Protein AF-A0A961B0R5-F1 (afdb_monomer_lite)

Sequence (49 aa):
MSSPLPSDIRNIAIIAHVDHGKTTLVDQLLRQSGAFRENQAIEERAMDS

Radius of gyration: 14.09 Å; chains: 1; bounding box: 35×25×28 Å

Structure (mmCIF, N/CA/C/O backbone):
data_AF-A0A961B0R5-F1
#
_entry.id   AF-A0A961B0R5-F1
#
loop_
_atom_site.group_PDB
_atom_site.id
_atom_site.type_symbol
_atom_site.label_atom_id
_atom_site.label_alt_id
_atom_site.label_comp_id
_atom_site.label_asym_id
_atom_site.label_entity_id
_atom_site.label_seq_id
_atom_site.pdbx_PDB_ins_code
_atom_site.Cartn_x
_atom_site.Cartn_y
_atom_site.Cartn_z
_atom_site.occupancy
_atom_site.B_iso_or_equiv
_atom_site.auth_seq_id
_atom_site.auth_comp_id
_atom_site.auth_asym_id
_atom_site.auth_atom_id
_atom_site.pdbx_PDB_model_num
ATOM 1 N N . MET A 1 1 ? -27.401 -18.940 4.766 1.00 57.00 1 MET A N 1
ATOM 2 C CA . MET A 1 1 ? -27.560 -17.470 4.741 1.00 57.00 1 MET A CA 1
ATOM 3 C C . MET A 1 1 ? -26.246 -16.840 5.168 1.00 57.00 1 MET A C 1
ATOM 5 O O . MET A 1 1 ? -25.808 -17.116 6.275 1.00 57.00 1 MET A O 1
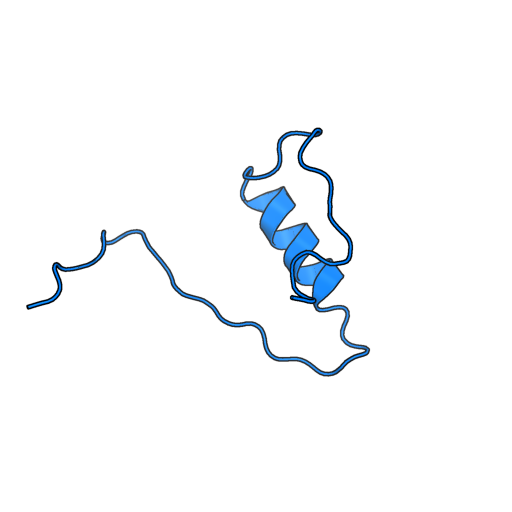ATOM 9 N N . SER A 1 2 ? -25.604 -16.052 4.308 1.00 73.38 2 SER A N 1
ATOM 10 C CA . SER A 1 2 ? -24.451 -15.223 4.676 1.00 73.38 2 SER A CA 1
ATOM 11 C C . SER A 1 2 ? -24.934 -14.019 5.487 1.00 73.38 2 SER A C 1
ATOM 13 O O . SER A 1 2 ? -25.847 -13.318 5.053 1.00 73.38 2 SER A O 1
ATOM 15 N N . SER A 1 3 ? -24.362 -13.800 6.670 1.00 77.81 3 SER A N 1
ATOM 16 C CA . SER A 1 3 ? -24.609 -12.596 7.469 1.00 77.81 3 SER A CA 1
ATOM 17 C C . SER A 1 3 ? -24.259 -11.336 6.664 1.00 77.81 3 SER A C 1
ATOM 19 O O . SER A 1 3 ? -23.284 -11.371 5.906 1.00 77.81 3 SER A O 1
ATOM 21 N N . PRO A 1 4 ? -25.010 -10.229 6.807 1.00 77.06 4 PRO A N 1
ATOM 22 C CA . PRO A 1 4 ? -24.662 -8.979 6.146 1.00 77.06 4 PRO A CA 1
ATOM 23 C C . PRO A 1 4 ? -23.289 -8.504 6.631 1.00 77.06 4 PRO A C 1
ATOM 25 O O . PRO A 1 4 ? -22.989 -8.554 7.825 1.00 77.06 4 PRO A O 1
ATOM 28 N N . LEU A 1 5 ? -22.446 -8.074 5.693 1.00 77.00 5 LEU A N 1
ATOM 29 C CA . LEU A 1 5 ? -21.175 -7.437 6.023 1.00 77.00 5 LEU A CA 1
ATOM 30 C C . LEU A 1 5 ? -21.444 -6.112 6.763 1.00 77.00 5 LEU A C 1
ATOM 32 O O . LEU A 1 5 ? -22.466 -5.472 6.498 1.00 77.00 5 LEU A O 1
ATOM 36 N N . PRO A 1 6 ? -20.547 -5.683 7.670 1.00 83.56 6 PRO A N 1
ATOM 37 C CA . PRO A 1 6 ? -20.605 -4.352 8.267 1.00 83.56 6 PRO A CA 1
ATOM 38 C C . PRO A 1 6 ? -20.771 -3.261 7.198 1.00 83.56 6 PRO A C 1
ATOM 40 O O . PRO A 1 6 ? -20.157 -3.344 6.132 1.00 83.56 6 PRO A O 1
ATOM 43 N N . SER A 1 7 ? -21.574 -2.230 7.492 1.00 83.31 7 SER A N 1
ATOM 44 C CA . SER A 1 7 ? -21.902 -1.127 6.566 1.00 83.31 7 SER A CA 1
ATOM 45 C C . SER A 1 7 ? -20.683 -0.379 6.024 1.00 83.31 7 SER A C 1
ATOM 47 O O . SER A 1 7 ? -20.765 0.266 4.979 1.00 83.31 7 SER A O 1
ATOM 49 N N . ASP A 1 8 ? -19.556 -0.499 6.722 1.00 85.94 8 ASP A N 1
ATOM 50 C CA . ASP A 1 8 ? -18.357 0.297 6.489 1.00 85.94 8 ASP A CA 1
ATOM 51 C C . ASP A 1 8 ? -17.292 -0.465 5.678 1.00 85.94 8 ASP A C 1
ATOM 53 O O . ASP A 1 8 ? -16.220 0.069 5.401 1.00 85.94 8 ASP A O 1
ATOM 57 N N . ILE A 1 9 ? -17.575 -1.704 5.251 1.00 85.62 9 ILE A N 1
ATOM 58 C CA . ILE A 1 9 ? -16.670 -2.480 4.391 1.00 85.62 9 ILE A CA 1
ATOM 59 C C . ILE A 1 9 ? -16.955 -2.181 2.918 1.00 85.62 9 ILE A C 1
ATOM 61 O O . ILE A 1 9 ? -18.075 -2.333 2.428 1.00 85.62 9 ILE A O 1
ATOM 65 N N . ARG A 1 10 ? -15.910 -1.797 2.179 1.00 86.00 10 ARG A N 1
ATOM 66 C CA . ARG A 1 10 ? -15.971 -1.500 0.742 1.00 86.00 10 ARG A CA 1
ATOM 67 C C . ARG A 1 10 ? -15.001 -2.405 -0.013 1.00 86.00 10 ARG A C 1
ATOM 69 O O . ARG A 1 10 ? -13.794 -2.206 0.047 1.00 86.00 10 ARG A O 1
ATOM 76 N N . ASN A 1 11 ? -15.536 -3.382 -0.742 1.00 84.50 11 ASN A N 1
ATOM 77 C CA . ASN A 1 11 ? -14.738 -4.225 -1.634 1.00 84.50 11 ASN A CA 1
ATOM 78 C C . ASN A 1 11 ? -14.397 -3.440 -2.909 1.00 84.50 11 ASN A C 1
ATOM 80 O O . ASN A 1 11 ? -15.301 -2.944 -3.583 1.00 84.50 11 ASN A O 1
ATOM 84 N N . ILE A 1 12 ? -13.109 -3.335 -3.240 1.00 84.69 12 ILE A N 1
ATOM 85 C CA . ILE A 1 12 ? -12.611 -2.641 -4.436 1.00 84.69 12 ILE A CA 1
ATOM 86 C C . ILE A 1 12 ? -11.643 -3.542 -5.210 1.00 84.69 12 ILE A C 1
ATOM 88 O O . ILE A 1 12 ? -10.935 -4.348 -4.612 1.00 84.69 12 ILE A O 1
ATOM 92 N N . ALA A 1 13 ? -11.605 -3.395 -6.535 1.00 87.69 13 ALA A N 1
ATOM 93 C CA . ALA A 1 13 ? -10.654 -4.074 -7.413 1.00 87.69 13 ALA A CA 1
ATOM 94 C C . ALA A 1 13 ? -9.997 -3.049 -8.345 1.00 87.69 13 ALA A C 1
ATOM 96 O O . ALA A 1 13 ? -10.676 -2.178 -8.889 1.00 87.69 13 ALA A O 1
ATOM 97 N N . ILE A 1 14 ? -8.680 -3.154 -8.526 1.00 82.94 14 ILE A N 1
ATOM 98 C CA . ILE A 1 14 ? -7.900 -2.266 -9.395 1.00 82.94 14 ILE A CA 1
ATOM 99 C C . ILE A 1 14 ? -7.497 -3.057 -10.640 1.00 82.94 14 ILE A C 1
ATOM 101 O O . ILE A 1 14 ? -6.793 -4.058 -10.541 1.00 82.94 14 ILE A O 1
ATOM 105 N N . ILE A 1 15 ? -7.921 -2.594 -11.817 1.00 86.25 15 ILE A N 1
ATOM 106 C CA . ILE A 1 15 ? -7.558 -3.178 -13.114 1.00 86.25 15 ILE A CA 1
ATOM 107 C C . ILE A 1 15 ? -6.823 -2.107 -13.912 1.00 86.25 15 ILE A C 1
ATOM 109 O O . ILE A 1 15 ? -7.333 -1.010 -14.117 1.00 86.25 15 ILE A O 1
ATOM 113 N N . ALA A 1 16 ? -5.616 -2.419 -14.363 1.00 84.19 16 ALA A N 1
ATOM 114 C CA . ALA A 1 16 ?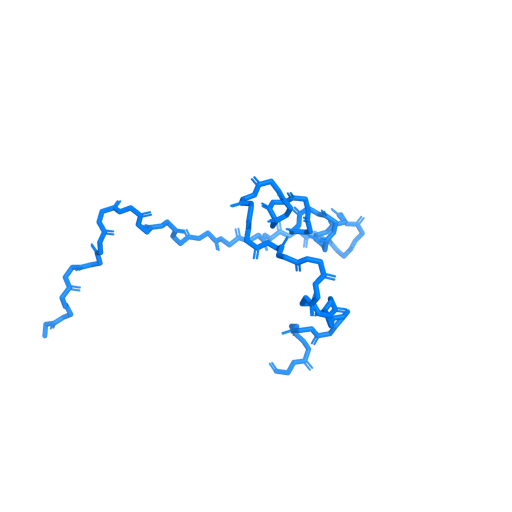 -4.816 -1.519 -15.188 1.00 84.19 16 ALA A CA 1
ATOM 115 C C . ALA A 1 16 ? -3.857 -2.331 -16.067 1.00 84.19 16 ALA A C 1
ATOM 117 O O . ALA A 1 16 ? -3.672 -3.528 -15.841 1.00 84.19 16 ALA A O 1
ATOM 118 N N . HIS A 1 17 ? -3.183 -1.683 -17.014 1.00 88.62 17 HIS A N 1
ATOM 119 C CA . HIS A 1 17 ? -2.104 -2.285 -17.806 1.00 88.62 17 HIS A CA 1
ATOM 120 C C . HIS A 1 17 ? -0.777 -2.336 -17.019 1.00 88.62 17 HIS A C 1
ATOM 122 O O . HIS A 1 17 ? -0.666 -1.682 -15.977 1.00 88.62 17 HIS A O 1
ATOM 128 N N . VAL A 1 18 ? 0.191 -3.166 -17.433 1.00 78.88 18 VAL A N 1
ATOM 129 C CA . VAL A 1 18 ? 1.429 -3.442 -16.667 1.00 78.88 18 VAL A CA 1
ATOM 130 C C . VAL A 1 18 ? 2.213 -2.165 -16.339 1.00 78.88 18 VAL A C 1
ATOM 132 O O . VAL A 1 18 ? 2.616 -1.985 -15.195 1.00 78.88 18 VAL A O 1
ATOM 135 N N . ASP A 1 19 ? 2.252 -1.208 -17.262 1.00 86.19 19 ASP A N 1
ATOM 136 C CA . ASP A 1 19 ? 3.021 0.036 -17.111 1.00 86.19 19 ASP A CA 1
ATOM 137 C C . ASP A 1 19 ? 2.301 1.141 -16.319 1.00 86.19 19 ASP A C 1
ATOM 139 O O . ASP A 1 19 ? 2.839 2.223 -16.108 1.00 86.19 19 ASP A O 1
ATOM 143 N N . HIS A 1 20 ? 1.067 0.908 -15.864 1.00 84.50 20 HIS A N 1
ATOM 144 C CA . HIS A 1 20 ? 0.229 1.961 -15.268 1.00 84.50 20 HIS A CA 1
ATOM 145 C C . HIS A 1 20 ? 0.472 2.163 -13.763 1.00 84.50 20 HIS A C 1
ATOM 147 O O . HIS A 1 20 ? -0.364 2.749 -13.078 1.00 84.50 20 HIS A O 1
ATOM 153 N N . GLY A 1 21 ? 1.579 1.643 -13.224 1.00 80.81 21 GLY A N 1
ATOM 154 C CA . GLY A 1 21 ? 1.9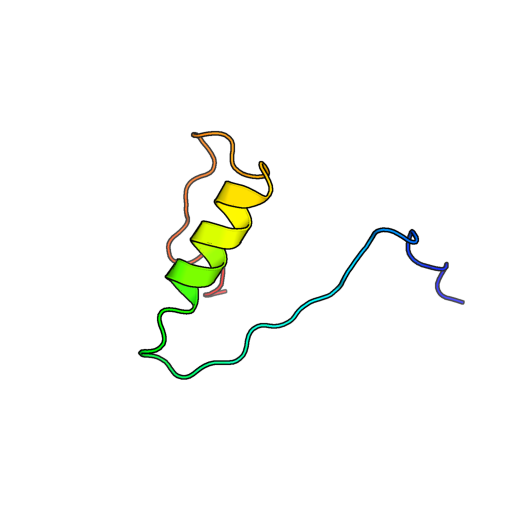65 1.885 -11.832 1.00 80.81 21 GLY A CA 1
ATOM 155 C C . GLY A 1 21 ? 0.943 1.386 -10.804 1.00 80.81 21 GLY A C 1
ATOM 156 O O . GLY A 1 21 ? 0.756 2.029 -9.773 1.00 80.81 21 GLY A O 1
ATOM 157 N N . LYS A 1 22 ? 0.269 0.251 -11.066 1.00 87.25 22 LYS A N 1
ATOM 158 C CA . LYS A 1 22 ? -0.727 -0.338 -10.143 1.00 87.25 22 LYS A CA 1
ATOM 159 C C . LYS A 1 22 ? -0.190 -0.470 -8.720 1.00 87.25 22 LYS A C 1
ATOM 161 O O . LYS A 1 22 ? -0.885 -0.095 -7.784 1.00 87.25 22 LYS A O 1
ATOM 166 N N . THR A 1 23 ? 1.044 -0.948 -8.580 1.00 84.19 23 THR A N 1
ATOM 167 C CA . THR A 1 23 ? 1.725 -1.096 -7.290 1.00 84.19 23 THR A CA 1
ATOM 168 C C . THR A 1 23 ? 1.869 0.249 -6.581 1.00 84.19 23 THR A C 1
ATOM 170 O O . THR A 1 23 ? 1.456 0.380 -5.439 1.00 84.19 23 THR A O 1
ATOM 173 N N . THR A 1 24 ? 2.316 1.292 -7.287 1.00 85.50 24 THR A N 1
ATOM 174 C CA . THR A 1 24 ? 2.457 2.648 -6.731 1.00 85.50 24 THR A CA 1
ATOM 175 C C . THR A 1 24 ? 1.126 3.232 -6.255 1.00 85.50 24 THR A C 1
ATOM 177 O O . THR A 1 24 ? 1.075 3.882 -5.211 1.00 85.50 24 THR A O 1
ATOM 180 N N . LEU A 1 25 ? 0.038 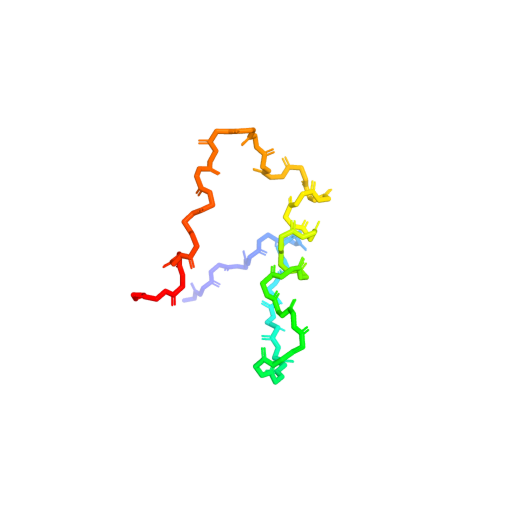2.995 -6.997 1.00 84.06 25 LEU A N 1
ATOM 181 C CA . LEU A 1 25 ? -1.302 3.432 -6.601 1.00 84.06 25 LEU A CA 1
ATOM 182 C C . LEU A 1 25 ? -1.776 2.694 -5.341 1.00 84.06 25 LEU A C 1
ATOM 184 O O . LEU A 1 25 ? -2.308 3.323 -4.427 1.00 84.06 25 LEU A O 1
ATOM 188 N N . VAL A 1 26 ? -1.547 1.380 -5.267 1.00 84.19 26 VAL A N 1
ATOM 189 C CA . VAL A 1 26 ? -1.852 0.572 -4.077 1.00 84.19 26 VAL A CA 1
ATOM 190 C C . VAL A 1 26 ? -1.046 1.064 -2.872 1.00 84.19 26 VAL A C 1
ATOM 192 O O . VAL A 1 26 ? -1.632 1.317 -1.822 1.00 84.19 26 VAL A O 1
ATOM 195 N N . ASP A 1 27 ? 0.253 1.312 -3.033 1.00 82.94 27 ASP A N 1
ATOM 196 C CA . ASP A 1 27 ? 1.126 1.812 -1.966 1.00 82.94 27 ASP A CA 1
ATOM 197 C C . ASP A 1 27 ? 0.652 3.161 -1.410 1.00 82.94 27 ASP A C 1
ATOM 199 O O . ASP A 1 27 ? 0.650 3.381 -0.197 1.00 82.94 27 ASP A O 1
ATOM 203 N N . GLN A 1 28 ? 0.222 4.081 -2.280 1.00 83.06 28 GLN A N 1
ATOM 204 C CA . GLN A 1 28 ? -0.306 5.382 -1.863 1.00 83.06 28 GLN A CA 1
ATOM 205 C C . GLN A 1 28 ? -1.632 5.258 -1.107 1.00 83.06 28 GLN A C 1
ATOM 207 O O . GLN A 1 28 ? -1.788 5.898 -0.064 1.00 83.06 28 GLN A O 1
ATOM 212 N N . LEU A 1 29 ? -2.559 4.417 -1.583 1.00 83.81 29 LEU A N 1
ATOM 213 C CA . LEU A 1 29 ? -3.826 4.147 -0.889 1.00 83.81 29 LEU A CA 1
ATOM 214 C C . LEU A 1 29 ? -3.577 3.581 0.510 1.00 83.81 29 LEU A C 1
ATOM 216 O O . LEU A 1 29 ? -4.183 4.012 1.492 1.00 83.81 29 LEU A O 1
ATOM 220 N N . LEU A 1 30 ? -2.640 2.647 0.605 1.00 80.94 30 LEU A N 1
ATOM 221 C CA . LEU A 1 30 ? -2.259 1.993 1.842 1.00 80.94 30 LEU A CA 1
ATOM 222 C C . LEU A 1 30 ? -1.595 2.960 2.836 1.00 80.94 30 LEU A C 1
ATOM 224 O O . LEU A 1 30 ? -1.994 2.994 4.004 1.00 80.94 30 LEU A O 1
ATOM 228 N N . ARG A 1 31 ? -0.683 3.827 2.375 1.00 79.62 31 ARG A N 1
ATOM 229 C CA . ARG A 1 31 ? -0.101 4.914 3.186 1.00 79.62 31 ARG A CA 1
ATOM 230 C C . ARG A 1 31 ? -1.157 5.904 3.679 1.00 79.62 31 ARG A C 1
ATOM 232 O O . ARG A 1 31 ? -1.160 6.254 4.856 1.00 79.62 31 ARG A O 1
ATOM 239 N N . GLN A 1 32 ? -2.062 6.341 2.802 1.00 77.69 32 GLN A N 1
ATOM 240 C CA . GLN A 1 32 ? -3.112 7.305 3.146 1.00 77.69 32 GLN A CA 1
ATOM 241 C C . GLN A 1 32 ? -4.150 6.720 4.115 1.00 77.69 32 GLN A C 1
ATOM 243 O O . GLN A 1 32 ? -4.669 7.441 4.963 1.00 77.69 32 GLN A O 1
ATOM 248 N N . SER A 1 33 ? -4.435 5.418 4.022 1.00 76.06 33 SER A N 1
ATOM 249 C CA . SER A 1 33 ? -5.383 4.729 4.909 1.00 76.06 33 SER A CA 1
ATOM 250 C C . SER A 1 33 ? -4.892 4.569 6.354 1.00 76.06 33 SER A C 1
ATOM 252 O O . SER A 1 33 ? -5.648 4.118 7.210 1.00 76.06 33 SER A O 1
ATOM 254 N N . GLY A 1 34 ? -3.628 4.909 6.640 1.00 68.12 34 GLY A N 1
ATOM 255 C CA . GLY A 1 34 ? -3.025 4.733 7.963 1.00 68.12 34 GLY A CA 1
ATOM 256 C 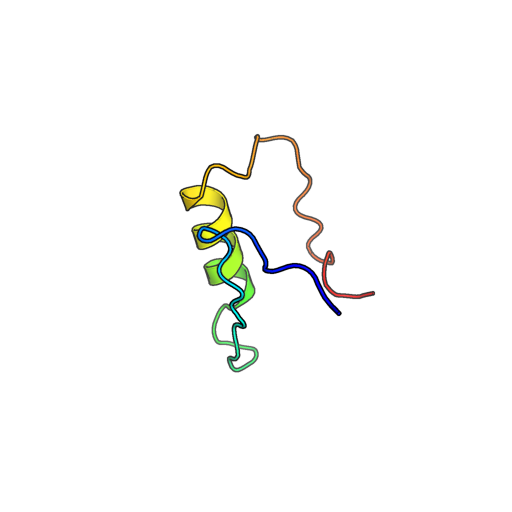C . GLY A 1 34 ? -2.801 3.268 8.356 1.00 68.12 34 GLY A C 1
ATOM 257 O O . GLY A 1 34 ? -2.418 3.000 9.493 1.00 68.12 34 GLY A O 1
ATOM 258 N N . ALA A 1 35 ? -3.014 2.319 7.434 1.00 63.47 35 ALA A N 1
ATOM 259 C CA . ALA A 1 35 ? -2.849 0.886 7.675 1.00 63.47 35 ALA A CA 1
ATOM 260 C C . ALA A 1 35 ? -1.375 0.459 7.827 1.00 63.47 35 ALA A C 1
ATOM 262 O O . ALA A 1 35 ? -1.098 -0.598 8.387 1.00 63.47 35 ALA A O 1
ATOM 263 N N . PHE A 1 36 ? -0.423 1.280 7.373 1.00 57.03 36 PHE A N 1
ATOM 264 C CA . PHE A 1 36 ? 1.002 0.948 7.363 1.00 57.03 36 PHE A CA 1
ATOM 265 C C . PHE A 1 36 ? 1.732 1.591 8.546 1.00 57.03 36 PHE A C 1
ATOM 267 O O . PHE A 1 36 ? 2.121 2.756 8.502 1.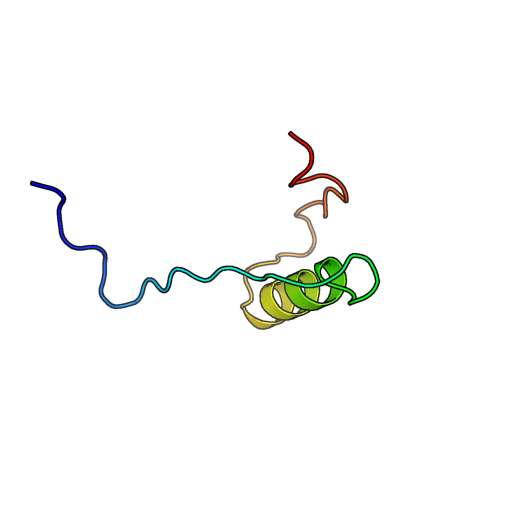00 57.03 36 PHE A O 1
ATOM 274 N N . ARG A 1 37 ? 1.957 0.808 9.610 1.00 50.19 37 ARG A N 1
ATOM 275 C CA . ARG A 1 37 ? 3.069 1.056 10.544 1.00 50.19 37 ARG A CA 1
ATOM 276 C C . ARG A 1 37 ? 4.377 0.704 9.829 1.00 50.19 37 ARG A C 1
ATOM 278 O O . ARG A 1 37 ? 4.422 -0.300 9.125 1.00 50.19 37 ARG A O 1
ATOM 285 N N . GLU A 1 38 ? 5.435 1.480 10.065 1.00 52.06 38 GLU A N 1
ATOM 286 C CA . GLU A 1 38 ? 6.761 1.447 9.404 1.00 52.06 38 GLU A CA 1
ATOM 287 C C . GLU A 1 38 ? 7.494 0.081 9.342 1.00 52.06 38 GLU A C 1
ATOM 289 O O . GLU A 1 38 ? 8.576 0.004 8.773 1.00 52.06 38 GLU A O 1
ATOM 294 N N . ASN A 1 39 ? 6.932 -1.004 9.887 1.00 48.09 39 ASN A N 1
ATOM 295 C CA . ASN A 1 39 ? 7.564 -2.325 9.996 1.00 48.09 39 ASN A CA 1
ATOM 296 C C . ASN A 1 39 ? 6.821 -3.470 9.285 1.00 48.09 39 ASN A C 1
ATOM 298 O O . ASN A 1 39 ? 7.212 -4.627 9.438 1.00 48.09 39 ASN A O 1
ATOM 302 N N . GLN A 1 40 ? 5.757 -3.204 8.521 1.00 45.91 40 GLN A N 1
ATOM 303 C CA . GLN A 1 40 ? 5.220 -4.226 7.620 1.00 45.91 40 GLN A CA 1
ATOM 304 C C . GLN A 1 40 ? 6.036 -4.188 6.336 1.00 45.91 40 GLN A C 1
ATOM 306 O O . GLN A 1 40 ? 5.890 -3.271 5.529 1.00 45.91 40 GLN A O 1
ATOM 311 N N . ALA A 1 41 ? 6.950 -5.155 6.213 1.00 45.41 41 ALA A N 1
ATOM 312 C CA . ALA A 1 41 ? 7.714 -5.392 5.004 1.00 45.41 41 ALA A CA 1
ATOM 313 C C . ALA A 1 41 ? 6.759 -5.307 3.813 1.00 45.41 41 ALA A C 1
ATOM 315 O O . ALA A 1 41 ? 5.804 -6.079 3.717 1.00 45.41 41 ALA A O 1
ATOM 316 N N . ILE A 1 42 ? 7.002 -4.327 2.942 1.00 52.94 42 ILE A N 1
ATOM 317 C CA . ILE A 1 42 ? 6.474 -4.347 1.589 1.00 52.94 42 ILE A CA 1
ATOM 318 C C . ILE A 1 42 ? 7.154 -5.565 0.978 1.00 52.94 42 ILE A C 1
ATOM 320 O O . ILE A 1 42 ? 8.264 -5.475 0.456 1.00 52.94 42 ILE A O 1
ATOM 324 N N . GLU A 1 43 ? 6.551 -6.741 1.143 1.00 45.75 43 GLU A N 1
ATOM 325 C CA . GLU A 1 43 ? 6.848 -7.827 0.242 1.00 45.75 43 GLU A CA 1
ATOM 326 C C . GLU A 1 43 ? 6.449 -7.290 -1.123 1.00 45.75 43 GLU A C 1
ATOM 328 O O . GLU A 1 43 ? 5.276 -7.233 -1.483 1.00 45.75 43 GLU A O 1
ATOM 333 N N . GLU A 1 44 ? 7.462 -6.915 -1.896 1.00 47.25 44 GLU A N 1
ATOM 334 C CA . GLU A 1 44 ? 7.412 -6.599 -3.325 1.00 47.25 44 GLU A CA 1
ATOM 335 C C . GLU A 1 44 ? 6.750 -7.734 -4.152 1.00 47.25 44 GLU A C 1
ATOM 337 O O . GLU A 1 44 ? 6.623 -7.646 -5.368 1.00 47.25 44 GLU A O 1
ATOM 342 N N . ARG A 1 45 ? 6.312 -8.813 -3.483 1.00 51.06 45 ARG A N 1
ATOM 343 C CA . ARG A 1 45 ? 5.704 -10.040 -3.992 1.00 51.06 45 ARG A CA 1
ATOM 344 C C . ARG A 1 45 ? 4.496 -10.533 -3.179 1.00 51.06 45 ARG A C 1
ATOM 346 O O . ARG A 1 45 ? 4.134 -11.694 -3.311 1.00 51.06 45 ARG A O 1
ATOM 353 N N . ALA A 1 46 ? 3.826 -9.688 -2.391 1.00 52.16 46 ALA A N 1
ATOM 354 C CA . ALA A 1 46 ? 2.645 -10.112 -1.618 1.00 52.16 46 ALA A CA 1
ATOM 355 C C . ALA A 1 46 ? 1.467 -10.630 -2.484 1.00 52.16 46 ALA A C 1
ATOM 357 O O . ALA A 1 46 ? 0.527 -11.216 -1.955 1.00 52.16 46 ALA A O 1
ATOM 358 N N . MET A 1 47 ? 1.492 -10.393 -3.803 1.00 56.91 47 MET A N 1
ATOM 359 C CA . MET A 1 47 ? 0.487 -10.863 -4.769 1.00 56.91 47 MET A CA 1
ATOM 360 C C . MET A 1 47 ? 0.983 -11.961 -5.725 1.00 56.91 47 MET A C 1
ATOM 362 O O . MET A 1 47 ? 0.242 -12.321 -6.635 1.00 56.91 47 MET A O 1
ATOM 366 N N . ASP A 1 48 ? 2.201 -12.484 -5.558 1.00 46.62 48 ASP A N 1
ATOM 367 C CA . ASP A 1 48 ? 2.765 -13.499 -6.466 1.00 46.62 48 ASP A CA 1
ATOM 368 C C . ASP A 1 48 ? 2.797 -14.902 -5.820 1.00 46.62 48 ASP A C 1
ATOM 370 O O . ASP A 1 48 ? 3.802 -15.617 -5.859 1.00 46.62 48 ASP A O 1
ATOM 374 N N . SER A 1 49 ? 1.691 -15.294 -5.171 1.00 45.00 49 SER A N 1
ATOM 375 C CA . SER A 1 49 ? 1.396 -16.662 -4.697 1.00 45.00 49 SER A CA 1
ATOM 376 C C . SER A 1 49 ? -0.107 -16.922 -4.622 1.00 45.00 49 SER A C 1
ATOM 378 O O . SER A 1 49 ? -0.838 -16.020 -4.157 1.00 45.00 49 SER A O 1
#

pLDDT: mean 72.11, std 15.39, range [45.0, 88.62]

Foldseek 3Di:
DDDDDPPPDDDDDDDDDPPPPPVVVVVVVCVVVVVDDPPPPPPVCPPVD

Secondary structure (DSSP, 8-state):
-PPPPPTT---------TTS-HHHHHHHHHHHTT---TTS---TTTT--